Protein AF-A0ABD2P6A7-F1 (afdb_monomer)

Secondary structure (DSSP, 8-state):
-----B-TTT--B--TTS-EEE-TTT--EEEGGGGT--HHHHHHHHTT-S----HHHHHHHHHHS--------HHHHHHHHHHHHHHHHHHHHHHHHHHHHHHHHHHHHHHHHHHHHHHHHHHHHHHHHHHHHHHHHHHHHHHHHHHT--

InterPro domains:
  IPR001965 Zinc finger, PHD-type [SM00249] (6-58)
  IPR011011 Zinc finger, FYVE/PHD-type [SSF57903] (6-67)
  IPR013083 Zinc finger, RING/FYVE/PHD-type [G3DSA:3.30.40.10] (4-85)
  IPR019786 Zinc finger, PHD-type, conserved site [PS01359] (7-57)
  IPR019787 Zinc finger, PHD-finger [PF27108] (7-60)
  IPR019787 Zinc finger, PHD-finger [PS50016] (4-60)

Solvent-accessible surface area (backbone atoms only — not comparable to full-atom values): 8797 Å² total; per-residue (Å²): 133,85,76,72,56,38,20,70,78,82,63,45,77,60,58,96,84,56,63,62,46,62,20,78,78,81,67,42,32,31,44,45,81,76,65,75,62,55,71,71,60,51,53,37,42,74,72,62,59,68,87,50,59,46,72,69,55,48,54,54,45,62,74,73,45,83,72,70,69,74,75,78,44,72,65,58,52,49,54,50,48,55,54,48,51,52,52,50,52,57,48,49,56,51,49,55,49,51,55,49,51,54,53,50,52,53,50,53,53,49,54,50,52,51,53,51,51,54,50,51,51,52,50,51,53,52,51,53,52,53,52,51,52,52,53,50,51,52,53,53,55,60,60,54,59,69,74,72,75,120

Foldseek 3Di:
DDQQQAAPQPRDGDDPPFLWDAAPPPRGIHGCVRQVDDPVVSVCVVVVNDHDHGPVVVVVCVVVDPPVPVPCDPVNVVVVVVVVVVVVVVVVVVVVVVVVVVVVVVVVVVVVVVVVVVVVVVVVVVVVVVVVVVVVVVVVVVVVVVVPPD

Organism: NCBI:txid559131

pLDDT: mean 85.4, std 15.36, range [38.03, 98.19]

Nearest PDB structures (foldseek):
  5yc4-assembly1_A  TM=8.443E-01  e=1.382E-04  Arabidopsis thaliana
  6mlc-assembly1_B  TM=7.390E-01  e=3.036E-04  Homo sapiens
  5wle-assembly1_A  TM=8.057E-01  e=1.271E-03  Drosophila melanogaster
  4l7x-assembly1_A  TM=7.902E-01  e=2.421E-03  Homo sapiens
  8u2y-assembly1_B  TM=7.538E-01  e=1.013E-02  Homo sapiens

Sequence (150 aa):
MSISSLCGHCKEKLGKKDYKLQCDECELWFHKTCITIGDLQFENLKKGVGQWCCEVCSADASMISGKKSKKVTLEDKMRKLEVMETKYNQLLDKFDKVANENKVLKSELGDINEQVAALNNKFNNNTEEIMAEIKDKEHRARNIIIYNLN

Mean predicted aligned error: 16.55 Å

Radius of gyration: 42.01 Å; Cα contacts (8 Å, |Δi|>4): 71; chains: 1; bounding box: 82×41×114 Å

Structure (mmCIF, N/CA/C/O backbone):
data_AF-A0ABD2P6A7-F1
#
_entry.id   AF-A0ABD2P6A7-F1
#
loop_
_atom_site.group_PDB
_atom_site.id
_atom_site.type_symbol
_atom_site.label_atom_id
_atom_site.label_alt_id
_atom_site.label_comp_id
_atom_site.label_asym_id
_atom_site.label_entity_id
_atom_site.label_seq_id
_atom_site.pdbx_PDB_ins_code
_atom_site.Cartn_x
_atom_site.Cartn_y
_atom_site.Cartn_z
_atom_site.occupancy
_atom_site.B_iso_or_equiv
_atom_site.auth_seq_id
_atom_site.auth_comp_id
_atom_site.auth_asym_id
_atom_site.auth_atom_id
_atom_site.pdbx_PDB_model_num
ATOM 1 N N . MET A 1 1 ? 11.256 31.135 -48.937 1.00 38.03 1 MET A N 1
ATOM 2 C CA . MET A 1 1 ? 11.495 29.762 -48.447 1.00 38.03 1 MET A CA 1
ATOM 3 C C . MET A 1 1 ? 10.142 29.105 -48.252 1.00 38.03 1 MET A C 1
ATOM 5 O O . MET A 1 1 ? 9.347 29.602 -47.463 1.00 38.03 1 MET A O 1
ATOM 9 N N . SER A 1 2 ? 9.823 28.091 -49.053 1.00 46.09 2 SER A N 1
ATOM 10 C CA . SER A 1 2 ? 8.513 27.437 -49.028 1.00 46.09 2 SER A CA 1
ATOM 11 C C . SER A 1 2 ? 8.447 26.480 -47.841 1.00 46.09 2 SER A C 1
ATOM 13 O O . SER A 1 2 ? 9.019 25.398 -47.892 1.00 46.09 2 SER A O 1
ATOM 15 N N . ILE A 1 3 ? 7.770 26.890 -46.766 1.00 55.91 3 ILE A N 1
ATOM 16 C CA . ILE A 1 3 ? 7.423 26.005 -45.648 1.00 55.91 3 ILE A CA 1
ATOM 17 C C . ILE A 1 3 ? 6.608 24.853 -46.240 1.00 55.91 3 ILE A C 1
ATOM 19 O O . ILE A 1 3 ? 5.540 25.092 -46.809 1.00 55.91 3 ILE A O 1
ATOM 23 N N . SER A 1 4 ? 7.119 23.621 -46.158 1.00 62.12 4 SER A N 1
ATOM 24 C CA . SER A 1 4 ? 6.388 22.444 -46.632 1.00 62.12 4 SER A CA 1
ATOM 25 C C . SER A 1 4 ? 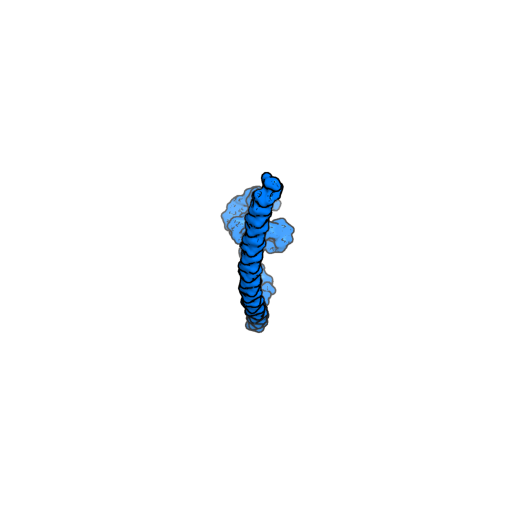5.048 22.379 -45.902 1.00 62.12 4 SER A C 1
ATOM 27 O O . SER A 1 4 ? 4.985 22.151 -44.696 1.00 62.12 4 SER A O 1
ATOM 29 N N . SER A 1 5 ? 3.963 22.627 -46.634 1.00 78.06 5 SER A N 1
ATOM 30 C CA . SER A 1 5 ? 2.598 22.577 -46.105 1.00 78.06 5 SER A CA 1
ATOM 31 C C . SER A 1 5 ? 2.067 21.148 -46.008 1.00 78.06 5 SER A C 1
ATOM 33 O O . SER A 1 5 ? 0.894 20.964 -45.701 1.00 78.06 5 SER A O 1
ATOM 35 N N . LEU A 1 6 ? 2.911 20.146 -46.271 1.00 88.25 6 LEU A N 1
ATOM 36 C CA . LEU A 1 6 ? 2.551 18.736 -46.301 1.00 88.25 6 LEU A CA 1
ATOM 37 C C . LEU A 1 6 ? 3.245 17.965 -45.181 1.00 88.25 6 LEU A C 1
ATOM 39 O O . LEU A 1 6 ? 4.406 18.221 -44.853 1.00 88.25 6 LEU A O 1
ATOM 43 N N . CYS A 1 7 ? 2.534 16.983 -44.639 1.00 91.38 7 CYS A N 1
ATOM 44 C CA . CYS A 1 7 ? 3.056 16.056 -43.655 1.00 91.38 7 CYS A CA 1
ATOM 45 C C . CYS A 1 7 ? 4.143 15.161 -44.267 1.00 91.38 7 CYS A C 1
ATOM 47 O O . CYS A 1 7 ? 3.946 14.554 -45.318 1.00 91.38 7 CYS A O 1
ATOM 49 N N . GLY A 1 8 ? 5.276 15.009 -43.579 1.00 86.94 8 GLY A N 1
ATOM 50 C CA . GLY A 1 8 ? 6.378 14.157 -44.023 1.00 86.94 8 GLY A CA 1
ATOM 51 C C . GLY A 1 8 ? 6.024 12.667 -44.145 1.00 86.94 8 GLY A C 1
ATOM 52 O O . GLY A 1 8 ? 6.636 11.991 -44.973 1.00 86.94 8 GLY A O 1
ATOM 53 N N . HIS A 1 9 ? 5.018 12.184 -43.401 1.00 88.62 9 HIS A N 1
ATOM 54 C CA . HIS A 1 9 ? 4.571 10.784 -43.378 1.00 88.62 9 HIS A CA 1
ATOM 55 C C . HIS A 1 9 ? 3.406 10.519 -44.346 1.00 88.62 9 HIS A C 1
ATOM 57 O O . HIS A 1 9 ? 3.592 9.825 -45.339 1.00 88.62 9 HIS A O 1
ATOM 63 N N . CYS A 1 10 ? 2.226 11.114 -4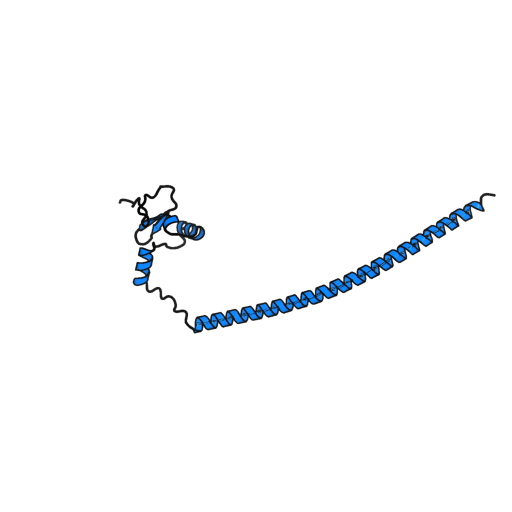4.118 1.00 90.69 10 CYS A N 1
ATOM 64 C CA . CYS A 1 10 ? 1.040 10.851 -44.948 1.00 90.69 10 CYS A CA 1
ATOM 65 C C . CYS A 1 10 ? 0.948 11.709 -46.221 1.00 90.69 10 CYS A C 1
ATOM 67 O O . CYS A 1 10 ? 0.057 11.493 -47.034 1.00 90.69 10 CYS A O 1
ATOM 69 N N . LYS A 1 11 ? 1.841 12.695 -46.402 1.00 89.69 11 LYS A N 1
ATOM 70 C CA . LYS A 1 11 ? 1.849 13.649 -47.532 1.00 89.69 11 LYS A CA 1
ATOM 71 C C . LYS A 1 11 ? 0.591 14.521 -47.667 1.00 89.69 11 LYS A C 1
ATOM 73 O O . LYS A 1 11 ? 0.471 15.262 -48.638 1.00 89.69 11 LYS A O 1
ATOM 78 N N . GLU A 1 12 ? -0.305 14.503 -46.684 1.00 89.31 12 GLU A N 1
ATOM 79 C CA . GLU A 1 12 ? -1.490 15.366 -46.637 1.00 89.31 12 GLU A CA 1
ATOM 80 C C . GLU A 1 12 ? -1.164 16.773 -46.118 1.00 89.31 12 GLU A C 1
ATOM 82 O O . GLU A 1 12 ? -0.121 16.999 -45.502 1.00 89.31 12 GLU A O 1
ATOM 87 N N . LYS A 1 13 ? -2.063 17.734 -46.360 1.00 89.38 13 LYS A N 1
ATOM 88 C CA . LYS A 1 13 ? -1.879 19.133 -45.949 1.00 89.38 13 LYS A CA 1
ATOM 89 C C . LYS A 1 13 ? -1.964 19.297 -44.433 1.00 89.38 13 LYS A C 1
ATOM 91 O O . LYS A 1 13 ? -2.934 18.878 -43.821 1.00 89.38 13 LYS A O 1
ATOM 96 N N . LEU A 1 14 ? -0.999 20.020 -43.876 1.00 87.81 14 LEU A N 1
ATOM 97 C CA . LEU A 1 14 ? -0.966 20.439 -42.481 1.00 87.81 14 LEU A CA 1
ATOM 98 C C . LEU A 1 14 ? -1.822 21.694 -42.296 1.00 87.81 14 LEU A C 1
ATOM 100 O O . LEU A 1 14 ? -1.461 22.793 -42.734 1.00 87.81 14 LEU A O 1
ATOM 104 N N . GLY A 1 15 ? -2.942 21.550 -41.603 1.00 82.69 15 GLY A N 1
ATOM 105 C CA . GLY A 1 15 ? -3.776 22.651 -41.156 1.00 82.69 15 GLY A CA 1
ATOM 106 C C . GLY A 1 15 ? -3.064 23.561 -40.149 1.00 82.69 15 GLY A C 1
ATOM 107 O O . GLY A 1 15 ? -2.083 23.207 -39.488 1.00 82.69 15 GLY A O 1
ATOM 108 N N . LYS A 1 16 ? -3.576 24.790 -39.998 1.00 75.00 16 LYS A N 1
ATOM 109 C CA . LYS A 1 16 ? -3.070 25.753 -38.997 1.00 75.00 16 LYS A CA 1
ATOM 110 C C . LYS A 1 16 ? -3.370 25.332 -37.553 1.00 75.00 16 LYS A C 1
ATOM 112 O O . LYS A 1 16 ? -2.692 25.802 -36.648 1.00 75.00 16 LYS A O 1
ATOM 117 N N . LYS A 1 17 ? -4.385 24.487 -37.349 1.00 77.50 17 LYS A N 1
ATOM 118 C CA . LYS A 1 17 ? -4.838 24.009 -36.032 1.00 77.50 17 LYS A CA 1
ATOM 119 C C . LYS A 1 17 ? -4.390 22.582 -35.716 1.00 77.50 17 LYS A C 1
ATOM 121 O O . LYS A 1 17 ? -4.692 22.093 -34.632 1.00 77.50 17 LYS A O 1
ATOM 126 N N . ASP A 1 18 ? -3.686 21.929 -36.633 1.00 80.12 18 ASP A N 1
ATOM 127 C CA . ASP A 1 18 ? -3.292 20.543 -36.432 1.00 80.12 18 ASP A CA 1
ATOM 128 C C . ASP A 1 18 ? -2.139 20.460 -35.441 1.00 80.12 18 ASP A C 1
ATOM 130 O O . ASP A 1 18 ? -1.195 21.257 -35.474 1.00 80.12 18 ASP A O 1
ATOM 134 N N . TYR A 1 19 ? -2.209 19.465 -34.560 1.00 86.12 19 TYR A N 1
ATOM 135 C CA . TYR A 1 19 ? -1.095 19.106 -33.699 1.00 86.12 19 TYR A CA 1
ATOM 136 C C . TYR A 1 19 ? 0.012 18.540 -34.575 1.00 86.12 19 TYR A C 1
ATOM 138 O O . TYR A 1 19 ? -0.082 17.415 -35.071 1.00 86.12 19 TYR A O 1
ATOM 146 N N . LYS A 1 20 ? 1.047 19.349 -34.782 1.00 89.50 20 LYS A N 1
ATOM 147 C CA . LYS A 1 20 ? 2.175 19.016 -35.639 1.00 89.50 20 LYS A CA 1
ATOM 148 C C . LYS A 1 20 ? 3.495 19.226 -34.926 1.00 89.50 20 LYS A C 1
ATOM 150 O O . LYS A 1 20 ? 3.617 20.113 -34.084 1.00 89.50 20 LYS A O 1
ATOM 155 N N . LEU A 1 21 ? 4.462 18.404 -35.297 1.00 90.88 21 LEU A N 1
ATOM 156 C CA . LEU A 1 21 ? 5.818 18.438 -34.778 1.00 90.88 21 LEU A CA 1
ATOM 157 C C . LEU A 1 21 ? 6.791 18.539 -35.949 1.00 90.88 21 LEU A C 1
ATOM 159 O O . LEU A 1 21 ? 6.569 17.912 -36.987 1.00 90.88 21 LEU A O 1
ATOM 163 N N . GLN A 1 22 ? 7.826 19.356 -35.799 1.00 91.00 22 GLN A N 1
ATOM 164 C CA . GLN A 1 22 ? 8.880 19.492 -36.795 1.00 91.00 22 GLN A CA 1
ATOM 165 C C . GLN A 1 22 ? 10.032 18.567 -36.423 1.00 91.00 22 GLN A C 1
ATOM 167 O O . GLN A 1 22 ? 10.407 18.500 -35.258 1.00 91.00 22 GLN A O 1
ATOM 172 N N . CYS A 1 23 ? 10.564 17.841 -37.401 1.00 90.44 23 CYS A N 1
ATOM 173 C CA . CYS A 1 23 ? 11.775 17.056 -37.214 1.00 90.44 23 CYS A CA 1
ATOM 174 C C . CYS A 1 23 ? 12.985 17.987 -37.148 1.00 90.44 23 CYS A C 1
ATOM 176 O O . CYS A 1 23 ? 13.159 18.807 -38.046 1.00 90.44 23 CYS A O 1
ATOM 178 N N . ASP A 1 24 ? 13.842 17.797 -36.148 1.00 88.44 24 ASP A N 1
ATOM 179 C CA . ASP A 1 24 ? 15.033 18.633 -35.948 1.00 88.44 24 ASP A CA 1
ATOM 180 C C . ASP A 1 24 ? 16.130 18.417 -37.010 1.00 88.44 24 ASP A C 1
ATOM 182 O O . ASP A 1 24 ? 17.012 19.254 -37.160 1.00 88.44 24 ASP A O 1
ATOM 186 N N . GLU A 1 25 ? 16.084 17.309 -37.759 1.00 86.62 25 GLU A N 1
ATOM 187 C CA . GLU A 1 25 ? 17.088 16.973 -38.780 1.00 86.62 25 GLU A CA 1
ATOM 188 C C . GLU A 1 25 ? 16.653 17.335 -40.205 1.00 86.62 25 GLU A C 1
ATOM 190 O O . GLU A 1 25 ? 17.372 18.034 -40.912 1.00 86.62 25 GLU A O 1
ATOM 195 N N . CYS A 1 26 ? 15.484 16.865 -40.658 1.00 88.19 26 CYS A N 1
ATOM 196 C CA . CYS A 1 26 ? 15.007 17.132 -42.025 1.00 88.19 26 CYS A CA 1
ATOM 197 C C . CYS A 1 26 ? 14.087 18.354 -42.134 1.00 88.19 26 CYS A C 1
ATOM 199 O O . CYS A 1 26 ? 13.587 18.640 -43.221 1.00 88.19 26 CYS A O 1
ATOM 201 N N . GLU A 1 27 ? 13.799 19.022 -41.012 1.00 89.00 27 GLU A N 1
ATOM 202 C CA . GLU A 1 27 ? 12.916 20.193 -40.908 1.00 89.00 27 GLU A CA 1
ATOM 203 C C . GLU A 1 27 ? 11.483 19.977 -41.438 1.00 89.00 27 GLU A C 1
ATOM 205 O O . GLU A 1 27 ? 10.695 20.923 -41.539 1.00 89.00 27 GLU A O 1
ATOM 210 N N . LEU A 1 28 ? 11.103 18.731 -41.743 1.00 90.12 28 LEU A N 1
ATOM 211 C CA . LEU A 1 28 ? 9.759 18.372 -42.183 1.00 90.12 28 LEU A CA 1
ATOM 212 C C . LEU A 1 28 ? 8.787 18.346 -41.004 1.00 90.12 28 LEU A C 1
ATOM 214 O O . LEU A 1 28 ? 9.130 17.960 -39.887 1.00 90.12 28 LEU A O 1
ATOM 218 N N . TRP A 1 29 ? 7.541 18.714 -41.283 1.00 91.50 29 TRP A N 1
ATOM 219 C CA . TRP A 1 29 ? 6.457 18.712 -40.308 1.00 91.50 29 TRP A CA 1
ATOM 220 C C . TRP A 1 29 ? 5.634 17.428 -40.391 1.00 91.50 29 TRP A C 1
ATOM 222 O O . TRP A 1 29 ? 5.372 16.906 -41.474 1.00 91.50 29 TRP A O 1
ATOM 232 N N . PHE A 1 30 ? 5.179 16.935 -39.245 1.00 92.31 30 PHE A N 1
ATOM 233 C CA . PHE A 1 30 ? 4.436 15.685 -39.128 1.00 92.31 30 PHE A CA 1
ATOM 234 C C . PHE A 1 30 ? 3.196 15.870 -38.260 1.00 92.31 30 PHE A C 1
ATOM 236 O O . PHE A 1 30 ? 3.270 16.546 -37.236 1.00 92.31 30 PHE A O 1
ATOM 243 N N . HIS A 1 31 ? 2.065 15.264 -38.639 1.00 92.25 31 HIS A N 1
ATOM 244 C CA . HIS A 1 31 ? 0.909 15.187 -37.745 1.00 92.25 31 HIS A CA 1
ATOM 245 C C . HIS A 1 31 ? 1.257 14.325 -36.535 1.00 92.25 31 HIS A C 1
ATOM 247 O O . HIS A 1 31 ? 1.861 13.265 -36.687 1.00 92.25 31 HIS A O 1
ATOM 253 N N . LYS A 1 32 ? 0.792 14.727 -35.353 1.00 91.06 32 LYS A N 1
ATOM 254 C CA . LYS A 1 32 ? 0.908 13.935 -34.123 1.00 91.06 32 LYS A CA 1
ATOM 255 C C . LYS A 1 32 ? 0.351 12.516 -34.295 1.00 91.06 32 LYS A C 1
ATOM 257 O O . LYS A 1 32 ? 0.957 11.559 -33.826 1.00 91.06 32 LYS A O 1
ATOM 262 N N . THR A 1 33 ? -0.771 12.384 -35.005 1.00 89.56 33 THR A N 1
ATOM 263 C CA . THR A 1 33 ? -1.415 11.096 -35.310 1.00 89.56 33 THR A CA 1
ATOM 264 C C . THR A 1 33 ? -0.573 10.215 -36.228 1.00 89.56 33 THR A C 1
ATOM 266 O O . THR A 1 33 ? -0.601 9.001 -36.082 1.00 89.56 33 THR A O 1
ATOM 269 N N . CYS A 1 34 ? 0.213 10.803 -37.135 1.00 89.88 34 CYS A N 1
ATOM 270 C CA . CYS A 1 34 ? 1.072 10.059 -38.056 1.00 89.88 34 CYS A CA 1
ATOM 271 C C . CYS A 1 34 ? 2.352 9.514 -37.408 1.00 89.88 34 CYS A C 1
ATOM 273 O O . CYS A 1 34 ? 3.013 8.682 -38.015 1.00 89.88 34 CYS A O 1
ATOM 275 N N . ILE A 1 35 ? 2.732 9.998 -36.222 1.00 88.69 35 ILE A N 1
ATOM 276 C CA . ILE A 1 35 ? 3.982 9.615 -35.537 1.00 88.69 35 ILE A CA 1
ATOM 277 C C . ILE A 1 35 ? 3.736 8.882 -34.212 1.00 88.69 35 ILE A C 1
ATOM 279 O O . ILE A 1 35 ? 4.676 8.655 -33.459 1.00 88.69 35 ILE A O 1
ATOM 283 N N . THR A 1 36 ? 2.476 8.544 -33.913 1.00 85.50 36 THR A N 1
ATOM 284 C CA . THR A 1 36 ? 2.038 7.723 -32.765 1.00 85.50 36 THR A CA 1
ATOM 285 C C . THR A 1 36 ? 2.701 8.094 -31.427 1.00 85.50 36 THR A C 1
ATOM 287 O O . THR A 1 36 ? 3.065 7.235 -30.626 1.00 85.50 36 THR A O 1
ATOM 290 N N . ILE A 1 37 ? 2.883 9.390 -31.171 1.00 86.56 37 ILE A N 1
ATOM 291 C CA . ILE A 1 37 ? 3.542 9.887 -29.959 1.00 86.56 37 ILE A CA 1
ATOM 292 C C . ILE A 1 37 ? 2.521 10.148 -28.843 1.00 86.56 37 ILE A C 1
ATOM 294 O O . ILE A 1 37 ? 1.453 10.715 -29.083 1.00 86.56 37 ILE A O 1
ATOM 298 N N . GLY A 1 38 ? 2.853 9.754 -27.609 1.00 87.88 38 GLY A N 1
ATOM 299 C CA . GLY A 1 38 ? 1.987 9.969 -26.446 1.00 87.88 38 GLY A CA 1
ATOM 300 C C . GLY A 1 38 ? 1.815 11.451 -26.092 1.00 87.88 38 GLY A C 1
ATOM 301 O O . GLY A 1 38 ? 2.726 12.259 -26.287 1.00 87.88 38 GLY A O 1
ATOM 302 N N . ASP A 1 39 ? 0.663 11.810 -25.519 1.00 88.44 39 ASP A N 1
ATOM 303 C CA . ASP A 1 39 ? 0.294 13.202 -25.208 1.00 88.44 39 ASP A CA 1
ATOM 304 C C . ASP A 1 39 ? 1.324 13.919 -24.330 1.00 88.44 39 ASP A C 1
ATOM 306 O O . ASP A 1 39 ? 1.735 15.038 -24.634 1.00 88.44 39 ASP A O 1
ATOM 310 N N . LEU A 1 40 ? 1.796 13.248 -23.276 1.00 87.12 40 LEU A N 1
ATOM 311 C CA . LEU A 1 40 ? 2.787 13.799 -22.352 1.00 87.12 40 LEU A CA 1
ATOM 312 C C . LEU A 1 40 ? 4.123 14.093 -23.050 1.00 87.12 40 LEU A C 1
ATOM 314 O O . LEU A 1 40 ? 4.752 15.120 -22.804 1.00 87.12 40 LEU A O 1
ATOM 318 N N . GLN A 1 41 ? 4.552 13.195 -23.936 1.00 85.38 41 GLN A N 1
ATOM 319 C CA . GLN A 1 41 ? 5.806 13.339 -24.669 1.00 85.38 41 GLN A CA 1
ATOM 320 C C . GLN A 1 41 ? 5.710 14.466 -25.703 1.00 85.38 41 GLN A C 1
ATOM 322 O O . GLN A 1 41 ? 6.634 15.267 -25.820 1.00 85.38 41 GLN A O 1
ATOM 327 N N . PHE A 1 42 ? 4.576 14.575 -26.397 1.00 89.75 42 PHE A N 1
ATOM 328 C CA . PHE A 1 42 ? 4.310 15.665 -27.333 1.00 89.75 42 PHE A CA 1
ATOM 329 C C . PHE A 1 42 ? 4.341 17.040 -26.647 1.00 89.75 42 PHE A C 1
ATOM 331 O O . PHE A 1 42 ? 4.976 17.965 -27.150 1.00 89.75 42 PHE A O 1
ATOM 338 N N . GLU A 1 43 ? 3.706 17.178 -25.479 1.00 89.88 43 GLU A N 1
ATOM 339 C CA . GLU A 1 43 ? 3.711 18.436 -24.720 1.00 89.88 43 GLU A CA 1
ATOM 340 C C . GLU A 1 43 ? 5.109 18.816 -24.217 1.00 89.88 43 GLU A C 1
ATOM 342 O O . GLU A 1 43 ? 5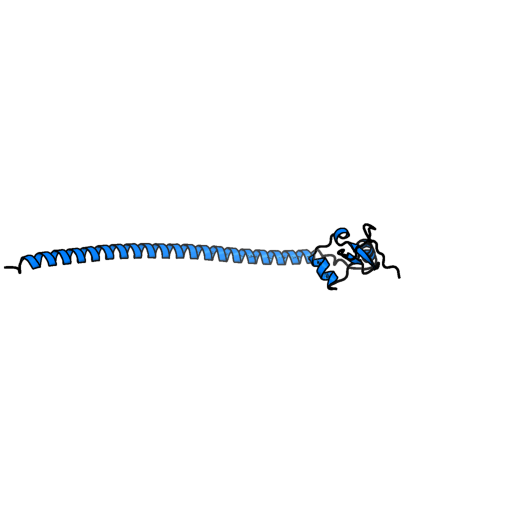.484 19.988 -24.261 1.00 89.88 43 GLU A O 1
ATOM 347 N N . ASN A 1 44 ? 5.910 17.840 -23.785 1.00 88.06 44 ASN A N 1
ATOM 348 C CA . ASN A 1 44 ? 7.296 18.087 -23.384 1.00 88.06 44 ASN A CA 1
ATOM 349 C C . ASN A 1 44 ? 8.141 18.601 -24.558 1.00 88.06 44 ASN A C 1
ATOM 351 O O . ASN A 1 44 ? 8.846 19.599 -24.412 1.00 88.06 44 ASN A O 1
ATOM 355 N N . LEU A 1 45 ? 8.006 17.989 -25.736 1.00 89.38 45 LEU A N 1
ATOM 356 C CA . LEU A 1 45 ? 8.717 18.415 -26.945 1.00 89.38 45 LEU A CA 1
ATOM 357 C C . LEU A 1 45 ? 8.275 19.807 -27.407 1.00 89.38 45 LEU A C 1
ATOM 359 O O . LEU A 1 45 ? 9.107 20.641 -27.751 1.00 89.38 45 LEU A O 1
ATOM 363 N N . LYS A 1 46 ? 6.978 20.117 -27.322 1.00 85.94 46 LYS A N 1
ATOM 364 C CA . LYS A 1 46 ? 6.452 21.455 -27.628 1.00 85.94 46 LYS A CA 1
ATOM 365 C C . LYS A 1 46 ? 6.989 22.536 -26.682 1.00 85.94 46 LYS A C 1
ATOM 367 O O . LYS A 1 46 ? 7.151 23.682 -27.093 1.00 85.94 46 LYS A O 1
ATOM 372 N N . LYS A 1 47 ? 7.278 22.180 -25.427 1.00 88.69 47 LYS A N 1
ATOM 373 C CA . LYS A 1 47 ? 7.937 23.053 -24.438 1.00 88.69 47 LYS A CA 1
ATOM 374 C C . LYS A 1 47 ? 9.456 23.161 -24.641 1.00 88.69 47 LYS A C 1
ATOM 376 O O . LYS A 1 47 ? 10.117 23.807 -23.834 1.00 88.69 47 LYS A O 1
ATOM 381 N N . GLY A 1 48 ? 10.011 22.536 -25.682 1.00 82.81 48 GLY A N 1
ATOM 382 C CA . GLY A 1 48 ? 11.450 22.515 -25.957 1.00 82.81 48 GLY A CA 1
ATOM 383 C C . GLY A 1 48 ? 12.235 21.555 -25.061 1.00 82.81 48 GLY A C 1
ATOM 384 O O . GLY A 1 48 ? 13.456 21.658 -24.965 1.00 82.81 48 GLY A O 1
ATOM 385 N N . VAL A 1 49 ? 11.560 20.629 -24.373 1.00 79.00 49 VAL A N 1
ATOM 386 C CA . VAL A 1 49 ? 12.217 19.628 -23.528 1.00 79.00 49 VAL A CA 1
ATOM 387 C C . VAL A 1 49 ? 12.571 18.417 -24.390 1.00 79.00 49 VAL A C 1
ATOM 389 O O . VAL A 1 49 ? 11.809 17.454 -24.485 1.00 79.00 49 VAL A O 1
ATOM 392 N N . GLY A 1 50 ? 13.750 18.482 -25.010 1.00 81.31 50 GLY A N 1
ATOM 393 C CA . GLY A 1 50 ? 14.319 17.416 -25.837 1.00 81.31 50 GLY A CA 1
ATOM 394 C C . GLY A 1 50 ? 14.244 17.693 -27.338 1.00 81.31 50 GLY A C 1
ATOM 395 O O . GLY A 1 50 ? 13.650 18.672 -27.774 1.00 81.31 50 GLY A O 1
ATOM 396 N N . GLN A 1 51 ? 14.880 16.811 -28.107 1.00 86.94 51 GLN A N 1
ATOM 397 C CA . GLN A 1 51 ? 14.883 16.828 -29.569 1.00 86.94 51 GLN A CA 1
ATOM 398 C C . GLN A 1 51 ? 14.019 15.691 -30.105 1.00 86.94 51 GLN A C 1
ATOM 400 O O . GLN A 1 51 ? 13.952 14.612 -29.501 1.00 86.94 51 GLN A O 1
ATOM 405 N N . TRP A 1 52 ? 13.375 15.924 -31.242 1.00 89.38 52 TRP A N 1
ATOM 406 C CA . TRP A 1 52 ? 12.597 14.921 -31.946 1.00 89.38 52 TRP A CA 1
ATOM 407 C C . TRP A 1 52 ? 13.023 14.815 -33.408 1.00 89.38 52 TRP A C 1
ATOM 409 O O . TRP A 1 52 ? 12.994 15.776 -34.177 1.00 89.38 52 TRP A O 1
ATOM 419 N N . CYS A 1 53 ? 13.345 13.588 -33.805 1.00 89.81 53 CYS A N 1
ATOM 420 C CA . CYS A 1 53 ? 13.635 13.231 -35.184 1.00 89.81 53 CYS A CA 1
ATOM 421 C C . 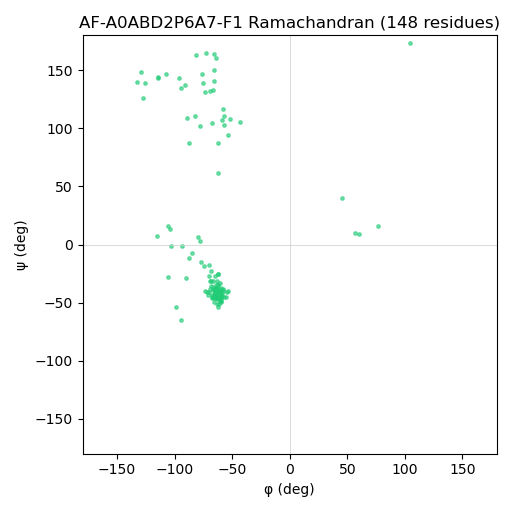CYS A 1 53 ? 12.554 12.275 -35.696 1.00 89.81 53 CYS A C 1
ATOM 423 O O . CYS A 1 53 ? 12.070 11.421 -34.950 1.00 89.81 53 CYS A O 1
ATOM 425 N N . CYS A 1 54 ? 12.178 12.405 -36.970 1.00 88.31 54 CYS A N 1
ATOM 426 C CA . CYS A 1 54 ? 11.276 11.454 -37.613 1.00 88.31 54 CYS A CA 1
ATOM 427 C C . CYS A 1 54 ? 11.945 10.077 -37.734 1.00 88.31 54 CYS A C 1
ATOM 429 O O . CYS A 1 54 ? 13.164 9.972 -37.632 1.00 88.31 54 CYS A O 1
ATOM 431 N N . GLU A 1 55 ? 11.170 9.023 -37.987 1.00 85.25 55 GLU A N 1
ATOM 432 C CA . GLU A 1 55 ? 11.697 7.651 -38.045 1.00 85.25 55 GLU A CA 1
ATOM 433 C C . GLU A 1 55 ? 12.859 7.498 -39.034 1.00 85.25 55 GLU A C 1
ATOM 435 O O . GLU A 1 55 ? 13.863 6.876 -38.698 1.00 85.25 55 GLU A O 1
ATOM 440 N N . VAL A 1 56 ? 12.765 8.141 -40.201 1.00 84.81 56 VAL A N 1
ATOM 441 C CA . VAL A 1 56 ? 13.805 8.120 -41.242 1.00 84.81 56 VAL A CA 1
ATOM 442 C C . VAL A 1 56 ? 15.105 8.744 -40.726 1.00 84.81 56 VAL A C 1
ATOM 444 O O . VAL A 1 56 ? 16.138 8.087 -40.697 1.00 84.81 56 VAL A O 1
ATOM 447 N N . CYS A 1 57 ? 15.028 9.973 -40.212 1.00 83.75 57 CYS A N 1
ATOM 448 C CA . CYS A 1 57 ? 16.163 10.673 -39.611 1.00 83.75 57 CYS A CA 1
ATOM 449 C C . CYS A 1 57 ? 16.729 9.924 -38.394 1.00 83.75 57 CYS A C 1
ATOM 451 O O . CYS A 1 57 ? 17.935 9.792 -38.229 1.00 83.75 57 CYS A O 1
ATOM 453 N N . SER A 1 58 ? 15.864 9.342 -37.563 1.00 80.12 58 SER A N 1
ATOM 454 C CA . SER A 1 58 ? 16.284 8.567 -36.395 1.00 80.12 58 SER A CA 1
ATOM 455 C C . SER A 1 58 ? 16.988 7.257 -36.769 1.00 80.12 58 SER A C 1
ATOM 457 O O . SER A 1 58 ? 17.891 6.820 -36.051 1.00 80.12 58 SER A O 1
ATOM 459 N N . ALA A 1 59 ? 16.609 6.648 -37.898 1.00 69.75 59 ALA A N 1
ATOM 460 C CA . ALA A 1 59 ? 17.256 5.463 -38.442 1.00 69.75 59 ALA A CA 1
ATOM 461 C C . ALA A 1 59 ? 18.635 5.812 -39.023 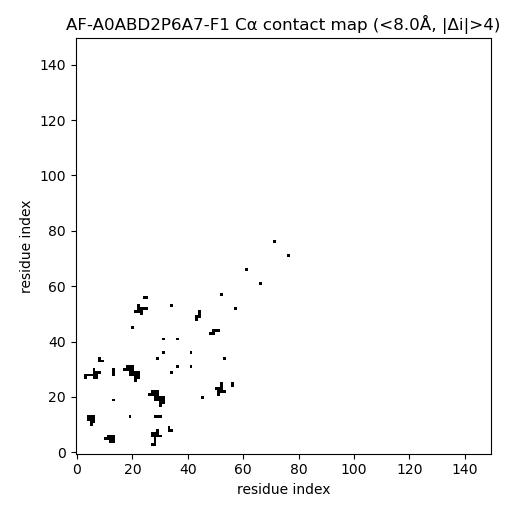1.00 69.75 59 ALA A C 1
ATOM 463 O O . ALA A 1 59 ? 19.603 5.104 -38.742 1.00 69.75 59 ALA A O 1
ATOM 464 N N . ASP A 1 60 ? 18.766 6.943 -39.715 1.00 57.34 60 ASP A N 1
ATOM 465 C CA . ASP A 1 60 ? 20.051 7.423 -40.243 1.00 57.34 60 ASP A CA 1
ATOM 466 C C . ASP A 1 60 ? 21.004 7.882 -39.122 1.00 57.34 60 ASP A C 1
ATOM 468 O O . ASP A 1 60 ? 22.195 7.547 -39.116 1.00 57.34 60 ASP A O 1
ATOM 472 N N . ALA A 1 61 ? 20.478 8.531 -38.079 1.00 53.41 61 ALA A N 1
ATOM 473 C CA . ALA A 1 61 ? 21.230 8.869 -36.874 1.00 53.41 61 ALA A CA 1
ATOM 474 C C . ALA A 1 61 ? 21.735 7.622 -36.126 1.00 53.41 61 ALA A C 1
ATOM 476 O O . ALA A 1 61 ? 22.751 7.696 -35.432 1.00 53.41 61 ALA A O 1
ATOM 477 N N . SER A 1 62 ? 21.083 6.462 -36.273 1.00 47.59 62 SER A N 1
ATOM 478 C CA . SER A 1 62 ? 21.553 5.198 -35.687 1.00 47.59 62 SER A CA 1
ATOM 479 C C . SER A 1 62 ? 22.764 4.594 -36.412 1.00 47.59 62 SER A C 1
ATOM 481 O O . SER A 1 62 ? 23.485 3.792 -35.818 1.00 47.59 62 SER A O 1
ATOM 483 N N . MET A 1 63 ? 23.031 5.011 -37.657 1.00 47.75 63 MET A N 1
ATOM 484 C CA . MET A 1 63 ? 24.203 4.573 -38.422 1.00 47.75 63 MET A CA 1
ATOM 485 C C . MET A 1 63 ? 25.426 5.479 -38.226 1.00 47.75 63 MET A C 1
ATOM 487 O O . MET A 1 63 ? 26.552 4.991 -38.292 1.00 47.75 63 MET A O 1
ATOM 491 N N . ILE A 1 64 ? 25.229 6.774 -37.946 1.00 51.69 64 ILE A N 1
ATOM 492 C CA . ILE A 1 64 ? 26.332 7.751 -37.826 1.00 51.69 64 ILE A CA 1
ATOM 493 C C . ILE A 1 64 ? 26.614 8.141 -36.368 1.00 51.69 64 ILE A C 1
ATOM 495 O O . ILE A 1 64 ? 27.761 8.417 -36.009 1.00 51.69 64 ILE A O 1
ATOM 499 N N . SER A 1 65 ? 25.619 8.093 -35.476 1.00 42.66 65 SER A N 1
ATOM 500 C CA . SER A 1 65 ? 25.871 8.244 -34.045 1.00 42.66 65 SER A CA 1
ATOM 501 C C . SER A 1 65 ? 26.144 6.875 -33.434 1.00 42.66 65 SER A C 1
ATOM 503 O O . SER A 1 65 ? 25.255 6.050 -33.234 1.00 42.66 65 SER A O 1
ATOM 505 N N . GLY A 1 66 ? 27.403 6.645 -33.068 1.00 43.88 66 GLY A N 1
ATOM 506 C CA . GLY A 1 66 ? 27.780 5.640 -32.086 1.00 43.88 66 GLY A CA 1
ATOM 507 C C . GLY A 1 66 ? 27.171 5.952 -30.715 1.00 43.88 66 GLY A C 1
ATOM 508 O O . GLY A 1 66 ? 27.901 6.115 -29.737 1.00 43.88 66 GLY A O 1
ATOM 509 N N . LYS A 1 67 ? 25.835 5.986 -30.598 1.00 43.50 67 LYS A N 1
ATOM 510 C CA . LYS A 1 67 ? 25.159 5.623 -29.359 1.00 43.50 67 LYS A CA 1
ATOM 511 C C . LYS A 1 67 ? 25.521 4.164 -29.150 1.00 43.50 67 LYS A C 1
ATOM 513 O O . LYS A 1 67 ? 24.824 3.260 -29.593 1.00 43.50 67 LYS A O 1
ATOM 518 N N . LYS A 1 68 ? 26.659 3.937 -28.489 1.00 47.00 68 LYS A N 1
ATOM 519 C CA . LYS A 1 68 ? 26.926 2.685 -27.798 1.00 47.00 68 LYS A CA 1
ATOM 520 C C . LYS A 1 68 ? 25.723 2.498 -26.886 1.00 47.00 68 LYS A C 1
ATOM 522 O O . LYS A 1 68 ? 25.698 3.043 -25.784 1.00 47.00 68 LYS A O 1
ATOM 527 N N . SER A 1 69 ? 24.714 1.762 -27.347 1.00 51.22 69 SER A N 1
ATOM 528 C CA . SER A 1 69 ? 23.842 0.990 -26.482 1.00 51.22 69 SER A CA 1
ATOM 529 C C . SER A 1 69 ? 24.822 0.355 -25.517 1.00 51.22 69 SER A C 1
ATOM 531 O O . SER A 1 69 ? 25.643 -0.453 -25.959 1.00 51.22 69 SER A O 1
ATOM 533 N N . LYS A 1 70 ? 24.899 0.841 -24.267 1.00 57.59 70 LYS A N 1
ATOM 534 C CA . LYS A 1 70 ? 25.774 0.228 -23.267 1.00 57.59 70 LYS A CA 1
ATOM 535 C C . LYS A 1 70 ? 25.385 -1.237 -23.327 1.00 57.59 70 LYS A C 1
ATOM 537 O O . LYS A 1 70 ? 24.239 -1.550 -23.007 1.00 57.59 70 LYS A O 1
ATOM 542 N N . LYS A 1 71 ? 26.261 -2.087 -23.880 1.00 62.16 71 LYS A N 1
ATOM 543 C CA . LYS A 1 71 ? 26.039 -3.528 -23.915 1.00 62.16 71 LYS A CA 1
ATOM 544 C C . LYS A 1 71 ? 25.866 -3.869 -22.451 1.00 62.16 71 LYS A C 1
ATOM 546 O O . LYS A 1 71 ? 26.841 -3.802 -21.714 1.00 62.16 71 LYS A O 1
ATOM 551 N N . VAL A 1 72 ? 24.619 -4.071 -22.031 1.00 71.00 72 VAL A N 1
ATOM 552 C CA . VAL A 1 72 ? 24.297 -4.453 -20.663 1.00 71.00 72 VAL A CA 1
ATOM 553 C C . VAL A 1 72 ? 25.039 -5.755 -20.478 1.00 71.00 72 VAL A C 1
ATOM 555 O O . VAL A 1 72 ? 24.708 -6.749 -21.132 1.00 71.00 72 VAL A O 1
ATOM 558 N N . THR A 1 73 ? 26.112 -5.700 -19.701 1.00 86.38 73 THR A N 1
ATOM 559 C CA . THR A 1 73 ? 26.964 -6.861 -19.534 1.00 86.38 73 THR A CA 1
ATOM 560 C C . THR A 1 73 ? 26.228 -7.875 -18.667 1.00 86.38 73 THR A C 1
ATOM 562 O O . THR A 1 73 ? 25.196 -7.575 -18.050 1.00 86.38 73 THR A O 1
ATOM 565 N N . LEU A 1 74 ? 26.712 -9.112 -18.656 1.00 86.38 74 LEU A N 1
ATOM 566 C CA . LEU A 1 74 ? 26.141 -10.130 -17.785 1.00 86.38 74 LEU A CA 1
ATOM 567 C C . LEU A 1 74 ? 26.252 -9.691 -16.315 1.00 86.38 74 LEU A C 1
ATOM 569 O O . LEU A 1 74 ? 25.294 -9.840 -15.562 1.00 86.38 74 LEU A O 1
ATOM 573 N N . GLU A 1 75 ? 27.353 -9.031 -15.958 1.00 87.06 75 GLU A N 1
ATOM 574 C CA . GLU A 1 75 ? 27.610 -8.471 -14.630 1.00 87.06 75 GLU A CA 1
ATOM 575 C C . GLU A 1 75 ? 26.577 -7.400 -14.248 1.00 87.06 75 GLU A C 1
ATOM 577 O O . GLU A 1 75 ? 26.084 -7.384 -13.122 1.00 87.06 75 GLU A O 1
ATOM 582 N N . ASP A 1 76 ? 26.166 -6.538 -15.186 1.00 84.81 76 ASP A N 1
ATOM 583 C CA . ASP A 1 76 ? 25.105 -5.558 -14.932 1.00 84.81 76 ASP A CA 1
ATOM 584 C C . ASP A 1 76 ? 23.752 -6.220 -14.642 1.00 84.81 76 ASP A C 1
ATOM 586 O O . ASP A 1 76 ? 22.968 -5.704 -13.837 1.00 84.81 76 ASP A O 1
ATOM 590 N N . LYS A 1 77 ? 23.456 -7.353 -15.292 1.00 90.75 77 LYS A N 1
ATOM 591 C CA . LYS A 1 77 ? 22.244 -8.133 -15.007 1.00 90.75 77 LYS A CA 1
ATOM 592 C C . LYS A 1 77 ? 22.346 -8.833 -13.655 1.00 90.75 77 LYS A C 1
ATOM 594 O O . LYS A 1 77 ? 21.383 -8.771 -12.899 1.00 90.75 77 LYS A O 1
ATOM 599 N N . MET A 1 78 ? 23.496 -9.426 -13.333 1.00 91.12 78 MET A N 1
ATOM 600 C CA . MET A 1 78 ? 23.741 -10.076 -12.040 1.00 91.12 78 MET A CA 1
ATOM 601 C C . MET A 1 78 ? 23.589 -9.092 -10.882 1.00 91.12 78 MET A C 1
ATOM 603 O O . MET A 1 78 ? 22.784 -9.325 -9.989 1.00 91.12 78 MET A O 1
ATOM 607 N N . ARG A 1 79 ? 24.223 -7.919 -10.966 1.00 92.56 79 ARG A N 1
ATOM 608 C CA . ARG A 1 79 ? 24.075 -6.867 -9.952 1.00 92.56 79 ARG A CA 1
ATOM 609 C C . ARG A 1 79 ? 22.620 -6.427 -9.773 1.00 92.56 79 ARG A C 1
ATOM 611 O O . ARG A 1 79 ? 22.174 -6.157 -8.662 1.00 92.56 79 ARG A O 1
ATOM 618 N N . LYS A 1 80 ? 21.851 -6.326 -10.864 1.00 94.25 80 LYS A N 1
ATOM 619 C CA . LYS A 1 80 ? 20.415 -6.011 -10.774 1.00 94.25 80 LYS A CA 1
ATOM 620 C C . LYS A 1 80 ? 19.625 -7.121 -10.084 1.00 94.25 80 LYS A C 1
ATOM 622 O O . LYS A 1 80 ? 18.700 -6.795 -9.345 1.00 94.25 80 LYS A O 1
ATOM 627 N N . LEU A 1 81 ? 19.968 -8.385 -10.329 1.00 94.62 81 LEU A N 1
ATOM 628 C CA . LEU A 1 81 ? 19.342 -9.528 -9.669 1.00 94.62 81 LEU A CA 1
ATOM 629 C C . LEU A 1 81 ? 19.659 -9.540 -8.172 1.00 94.62 81 LEU A C 1
ATOM 631 O O . LEU A 1 81 ? 18.727 -9.630 -7.387 1.00 94.62 81 LEU A O 1
ATOM 635 N N . GLU A 1 82 ? 20.909 -9.308 -7.772 1.00 95.31 82 GLU A N 1
ATOM 636 C CA . GLU A 1 82 ? 21.306 -9.216 -6.355 1.00 95.31 82 GLU A CA 1
ATOM 637 C C . GLU A 1 82 ? 20.559 -8.093 -5.616 1.00 95.31 82 GLU A C 1
ATOM 639 O O . GLU A 1 82 ? 20.046 -8.272 -4.507 1.00 95.31 82 GLU A O 1
ATOM 644 N N . VAL A 1 83 ? 20.436 -6.919 -6.247 1.00 95.62 83 VAL A N 1
ATOM 645 C CA . VAL A 1 83 ? 19.662 -5.800 -5.685 1.00 95.62 83 VAL A CA 1
ATOM 646 C C . VAL A 1 83 ? 18.178 -6.155 -5.579 1.00 95.62 83 VAL A C 1
ATOM 648 O O . VAL A 1 83 ? 17.518 -5.757 -4.618 1.00 95.62 83 VAL A O 1
ATOM 651 N N . MET A 1 84 ? 17.631 -6.870 -6.563 1.00 95.12 84 MET A N 1
ATOM 652 C CA . MET A 1 84 ? 16.236 -7.305 -6.547 1.00 95.12 84 MET A CA 1
ATOM 653 C C . MET A 1 84 ? 15.990 -8.342 -5.448 1.00 95.12 84 MET A C 1
ATOM 655 O O . MET A 1 84 ? 15.030 -8.196 -4.699 1.00 95.12 84 MET A O 1
ATOM 659 N N . GLU A 1 85 ? 16.875 -9.324 -5.311 1.00 96.94 85 GLU A N 1
ATOM 660 C CA . GLU A 1 85 ? 16.838 -10.348 -4.267 1.00 96.94 85 GLU A CA 1
ATOM 661 C C . GLU A 1 85 ? 16.910 -9.718 -2.874 1.00 96.94 85 GLU A C 1
ATOM 663 O O . GLU A 1 85 ? 16.077 -10.000 -2.016 1.00 96.94 85 GLU A O 1
ATOM 668 N N . THR A 1 86 ? 17.812 -8.754 -2.674 1.00 97.12 86 THR A N 1
ATOM 669 C CA . THR A 1 86 ? 17.915 -8.026 -1.401 1.00 97.12 86 THR A CA 1
ATOM 670 C C . THR A 1 86 ? 16.623 -7.278 -1.069 1.00 97.12 86 THR A C 1
ATOM 672 O O . THR A 1 86 ? 16.149 -7.319 0.065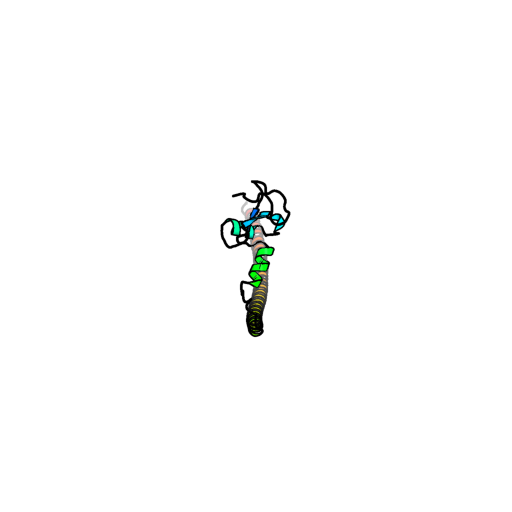 1.00 97.12 86 THR A O 1
ATOM 675 N N . LYS A 1 87 ? 16.015 -6.609 -2.056 1.00 96.94 87 LYS A N 1
ATOM 676 C CA . LYS A 1 87 ? 14.730 -5.917 -1.866 1.00 96.94 87 LYS A CA 1
ATOM 677 C C . LYS A 1 87 ? 13.582 -6.883 -1.594 1.00 96.94 87 LYS A C 1
ATOM 679 O O . LYS A 1 87 ? 12.689 -6.544 -0.823 1.00 96.94 87 LYS A O 1
ATOM 684 N N . TYR A 1 88 ? 13.594 -8.050 -2.229 1.00 98.06 88 TYR A N 1
ATOM 685 C CA . TYR A 1 88 ? 12.594 -9.088 -2.017 1.00 98.06 88 TYR A CA 1
ATOM 686 C C . TYR A 1 88 ? 12.682 -9.650 -0.595 1.00 98.06 88 TYR A C 1
ATOM 688 O O . TYR A 1 88 ? 11.673 -9.686 0.102 1.00 98.06 88 TYR A O 1
ATOM 696 N N . ASN A 1 89 ? 13.889 -9.956 -0.119 1.00 97.50 89 ASN A N 1
ATOM 697 C CA . ASN A 1 89 ? 14.110 -10.419 1.252 1.00 97.50 89 ASN A CA 1
ATOM 698 C C . ASN A 1 89 ? 13.706 -9.353 2.282 1.00 97.50 89 ASN A C 1
ATOM 700 O O . ASN A 1 89 ? 12.974 -9.647 3.218 1.00 97.50 89 ASN A O 1
ATOM 704 N N . GLN A 1 90 ? 14.051 -8.081 2.049 1.00 97.06 90 GLN A N 1
ATOM 705 C CA . GLN A 1 90 ? 13.582 -6.976 2.898 1.00 97.06 90 GLN A CA 1
ATOM 706 C C . GLN A 1 90 ? 12.053 -6.841 2.927 1.00 97.06 90 GLN A C 1
ATOM 708 O O . GLN A 1 90 ? 11.487 -6.381 3.920 1.00 97.06 90 GLN A O 1
ATOM 713 N N . LEU A 1 91 ? 11.376 -7.161 1.821 1.00 97.50 91 LEU A N 1
ATOM 714 C CA . LEU A 1 91 ? 9.919 -7.126 1.754 1.00 97.50 91 LEU A CA 1
ATOM 715 C C . LEU A 1 91 ? 9.303 -8.302 2.518 1.00 97.50 91 LEU A C 1
ATOM 717 O O . LEU A 1 91 ? 8.318 -8.090 3.224 1.00 97.50 91 LEU A O 1
ATOM 721 N N . LEU A 1 92 ? 9.896 -9.494 2.418 1.00 97.75 92 LEU A N 1
ATOM 722 C CA . LEU A 1 92 ? 9.502 -10.664 3.203 1.00 97.75 92 LEU A CA 1
ATOM 723 C C . LEU A 1 92 ? 9.632 -10.396 4.705 1.00 97.75 92 LEU A C 1
ATOM 725 O O . LEU A 1 92 ? 8.651 -10.554 5.424 1.00 97.75 92 LEU A O 1
ATOM 729 N N . ASP A 1 93 ? 10.766 -9.858 5.158 1.00 98.00 93 ASP A N 1
ATOM 730 C CA . ASP A 1 93 ? 10.978 -9.524 6.574 1.00 98.00 93 ASP A CA 1
ATOM 731 C C . ASP A 1 93 ? 9.915 -8.543 7.100 1.00 98.00 93 ASP A C 1
ATOM 733 O O . ASP A 1 93 ? 9.397 -8.670 8.213 1.00 98.00 93 ASP A O 1
ATOM 737 N N . LYS A 1 94 ? 9.554 -7.543 6.285 1.00 97.81 94 LYS A N 1
ATOM 738 C CA . LYS A 1 94 ? 8.485 -6.593 6.624 1.00 97.81 94 LYS A CA 1
ATOM 739 C C . LYS A 1 94 ? 7.119 -7.265 6.671 1.00 97.81 94 LYS A C 1
ATOM 741 O O . LYS A 1 94 ? 6.315 -6.918 7.533 1.00 97.81 94 LYS A O 1
ATOM 746 N N . PHE A 1 95 ? 6.849 -8.188 5.754 1.00 97.94 95 PHE A N 1
ATOM 747 C CA . PHE A 1 95 ? 5.594 -8.928 5.723 1.00 97.94 95 PHE A CA 1
ATOM 748 C C . PHE A 1 95 ? 5.438 -9.798 6.973 1.00 97.94 95 PHE A C 1
ATOM 750 O O . PHE A 1 95 ? 4.401 -9.728 7.631 1.00 97.94 95 PHE A O 1
ATOM 757 N N . ASP A 1 96 ? 6.488 -10.522 7.362 1.00 98.00 96 ASP A N 1
ATOM 758 C CA . ASP A 1 96 ? 6.499 -11.342 8.576 1.00 98.00 96 ASP A CA 1
ATOM 759 C C . ASP A 1 96 ? 6.314 -10.493 9.836 1.00 98.00 96 ASP A C 1
ATOM 761 O O . ASP A 1 96 ? 5.556 -10.856 10.742 1.00 98.00 96 ASP A O 1
ATOM 765 N N . LYS A 1 97 ? 6.942 -9.313 9.884 1.00 97.88 97 LYS A N 1
ATOM 766 C CA . LYS A 1 97 ? 6.749 -8.367 10.986 1.00 97.88 97 LYS A CA 1
ATOM 767 C C . LYS A 1 97 ? 5.290 -7.916 11.099 1.00 97.88 97 LYS A C 1
ATOM 769 O O . LYS A 1 97 ? 4.714 -8.004 12.180 1.00 97.88 97 LYS A O 1
ATOM 774 N N . VAL A 1 98 ? 4.673 -7.510 9.989 1.00 97.69 98 VAL A N 1
ATOM 775 C CA . VAL A 1 98 ? 3.260 -7.092 9.958 1.00 97.69 98 VAL A CA 1
ATOM 776 C C . VAL A 1 98 ? 2.323 -8.255 10.300 1.00 97.69 98 VAL A C 1
ATOM 778 O O . VAL A 1 98 ? 1.327 -8.067 10.998 1.00 97.69 98 VAL A O 1
ATOM 781 N N . ALA A 1 99 ? 2.623 -9.472 9.842 1.00 98.19 99 ALA A N 1
ATOM 782 C CA . ALA A 1 99 ? 1.844 -10.660 10.177 1.00 98.19 99 ALA A CA 1
ATOM 783 C C . ALA A 1 99 ? 1.870 -10.947 11.689 1.00 98.19 99 ALA A C 1
ATOM 785 O O . ALA A 1 99 ? 0.826 -11.232 12.282 1.00 98.19 99 ALA A O 1
ATOM 786 N N . ASN A 1 100 ? 3.039 -10.810 12.320 1.00 97.94 100 ASN A N 1
ATOM 787 C CA . ASN A 1 100 ? 3.196 -10.966 13.764 1.00 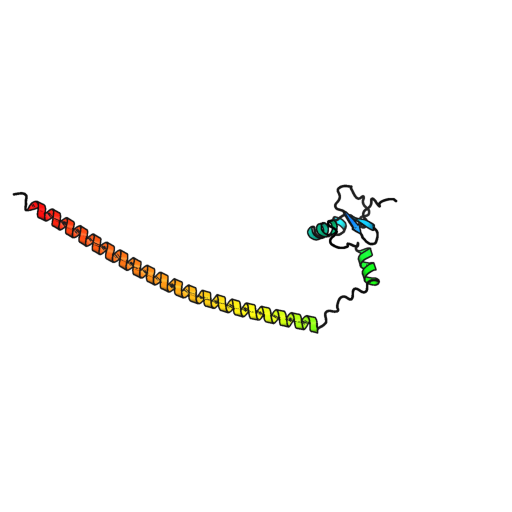97.94 100 ASN A CA 1
ATOM 788 C C . ASN A 1 100 ? 2.489 -9.855 14.550 1.00 97.94 100 ASN A C 1
ATOM 790 O O . ASN A 1 100 ? 1.748 -10.162 15.482 1.00 97.94 100 ASN A O 1
ATOM 794 N N . GLU A 1 101 ? 2.645 -8.590 14.153 1.00 98.00 101 GLU A N 1
ATOM 795 C CA . GLU A 1 101 ? 1.937 -7.458 14.770 1.00 98.00 101 GLU A CA 1
ATOM 796 C C . GLU A 1 101 ? 0.414 -7.655 14.705 1.00 98.00 101 GLU A C 1
ATOM 798 O O . GLU A 1 101 ? -0.276 -7.538 15.715 1.00 98.00 101 GLU A O 1
ATOM 803 N N . ASN A 1 102 ? -0.116 -8.074 13.553 1.00 96.94 102 ASN A N 1
ATOM 804 C CA . ASN A 1 102 ? -1.540 -8.379 13.401 1.00 96.94 102 ASN A CA 1
ATOM 805 C C . ASN A 1 102 ? -2.009 -9.537 14.288 1.00 96.94 102 ASN A C 1
ATOM 807 O O . ASN A 1 102 ? -3.155 -9.543 14.741 1.00 96.94 102 ASN A O 1
ATOM 811 N N . LYS A 1 103 ? -1.158 -10.540 14.525 1.00 98.12 103 LYS A N 1
ATOM 812 C CA . LYS A 1 103 ? -1.475 -11.647 15.433 1.00 98.12 103 LYS A CA 1
ATOM 813 C C . LYS A 1 103 ? -1.569 -11.162 16.881 1.00 98.12 103 LYS A C 1
ATOM 815 O O . LYS A 1 103 ? -2.509 -11.546 17.570 1.00 98.12 103 LYS A O 1
ATOM 820 N N . VAL A 1 104 ? -0.635 -10.311 17.311 1.00 98.00 104 VAL A N 1
ATOM 821 C CA . VAL A 1 104 ? -0.638 -9.708 18.654 1.00 98.00 104 VAL A CA 1
ATOM 822 C C . VAL A 1 104 ? -1.876 -8.833 18.844 1.00 98.00 104 VAL A C 1
ATOM 824 O O . VAL A 1 104 ? -2.649 -9.084 19.763 1.00 98.00 104 VAL A O 1
ATOM 827 N N . LEU A 1 105 ? -2.145 -7.911 17.914 1.00 97.88 105 LEU A N 1
ATOM 828 C CA . LEU A 1 105 ? -3.316 -7.026 17.973 1.00 97.88 105 LEU A CA 1
ATOM 829 C C . LEU A 1 105 ? -4.640 -7.799 18.033 1.00 97.88 105 LEU A C 1
ATOM 831 O O . LEU A 1 105 ? -5.562 -7.410 18.745 1.00 97.88 105 LEU A O 1
ATOM 835 N N . LYS A 1 106 ? -4.752 -8.917 17.304 1.00 98.06 106 LYS A N 1
ATOM 836 C CA . LYS A 1 106 ? -5.937 -9.786 17.381 1.00 98.06 106 LYS A CA 1
ATOM 837 C C . LYS A 1 106 ? -6.111 -10.425 18.757 1.00 98.06 106 LYS A C 1
ATOM 839 O O . LYS A 1 106 ? -7.250 -10.571 19.190 1.00 98.06 106 LYS A O 1
ATOM 844 N N . SER A 1 107 ? -5.017 -10.808 19.415 1.00 97.56 107 SER A N 1
ATOM 845 C CA . SER A 1 107 ? -5.061 -11.331 20.784 1.00 97.56 107 SER A CA 1
ATOM 846 C C . SER A 1 107 ? -5.521 -10.250 21.759 1.00 97.56 107 SER A C 1
ATOM 848 O O . SER A 1 107 ? -6.475 -10.467 22.493 1.00 97.56 107 SER A O 1
ATOM 850 N N . GLU A 1 108 ? -4.919 -9.061 21.690 1.00 98.00 108 GLU A N 1
ATOM 851 C CA . GLU A 1 108 ? -5.263 -7.929 22.561 1.00 98.00 108 GLU A CA 1
ATOM 852 C C . GLU A 1 108 ? -6.729 -7.498 22.400 1.00 98.00 108 GLU A C 1
ATOM 854 O O . GLU A 1 108 ? -7.417 -7.231 23.383 1.00 98.00 108 GLU A O 1
ATOM 859 N N . LEU A 1 109 ? -7.248 -7.483 21.167 1.00 96.62 109 LEU A N 1
ATOM 860 C CA . LEU A 1 109 ? -8.670 -7.239 20.910 1.00 96.62 109 LEU A CA 1
ATOM 861 C C . LEU A 1 109 ? -9.571 -8.312 21.536 1.00 96.62 109 LEU A C 1
ATOM 863 O O . LEU A 1 109 ? -10.671 -7.992 21.987 1.00 96.62 109 LEU A O 1
ATOM 867 N N . GLY A 1 110 ? -9.127 -9.570 21.560 1.00 97.75 110 GLY A N 1
ATOM 868 C CA . GLY A 1 110 ? -9.816 -10.655 22.258 1.00 97.75 110 GLY A CA 1
ATOM 869 C C . GLY A 1 110 ? -9.910 -10.388 23.759 1.00 97.75 110 GLY A C 1
ATOM 870 O O . GLY A 1 110 ? -11.012 -10.382 24.307 1.00 97.75 110 GLY A O 1
ATOM 871 N N . ASP A 1 111 ? -8.778 -10.067 24.384 1.00 97.75 111 ASP A N 1
ATOM 872 C CA . ASP A 1 111 ? -8.690 -9.804 25.824 1.00 97.75 111 ASP A CA 1
ATOM 873 C C . ASP A 1 111 ? -9.536 -8.589 26.237 1.00 97.75 111 ASP A C 1
ATOM 875 O O . ASP A 1 111 ? -10.248 -8.622 27.242 1.00 97.75 111 ASP A O 1
ATOM 879 N N . ILE A 1 112 ? -9.507 -7.510 25.445 1.00 97.56 112 ILE A N 1
ATOM 880 C CA . ILE A 1 112 ? -10.328 -6.315 25.690 1.00 97.56 112 ILE A CA 1
ATOM 881 C C . ILE A 1 112 ? -11.817 -6.655 25.587 1.00 97.56 112 ILE A C 1
ATOM 883 O O . ILE A 1 112 ? -12.600 -6.232 26.438 1.00 97.56 112 ILE A O 1
ATOM 887 N N . ASN A 1 113 ? -12.226 -7.429 24.579 1.00 97.31 113 ASN A N 1
ATOM 888 C CA . ASN A 1 113 ? -13.624 -7.833 24.430 1.00 97.31 113 ASN A CA 1
ATOM 889 C C . ASN A 1 113 ? -14.104 -8.679 25.616 1.00 97.31 113 ASN A C 1
ATOM 891 O O . ASN A 1 113 ? -15.224 -8.482 26.092 1.00 97.31 113 ASN A O 1
ATOM 895 N N . GLU A 1 114 ? -13.262 -9.578 26.128 1.00 97.75 114 GLU A N 1
ATOM 896 C CA . GLU A 1 114 ? -13.579 -10.371 27.317 1.00 97.75 114 GLU A CA 1
ATOM 897 C C . GLU A 1 114 ? -13.716 -9.487 28.567 1.00 97.75 114 GLU A C 1
ATOM 899 O O . GLU A 1 114 ? -14.689 -9.611 29.317 1.00 97.75 114 GLU A O 1
ATOM 904 N N . GLN A 1 115 ? -12.809 -8.524 28.755 1.00 97.88 115 GLN A N 1
ATOM 905 C CA . GLN A 1 115 ? -12.896 -7.556 29.852 1.00 97.88 115 GLN A CA 1
ATOM 906 C C . GLN A 1 115 ? -14.165 -6.701 29.772 1.00 97.88 115 GLN A C 1
ATOM 908 O O . GLN A 1 115 ? -14.836 -6.499 30.787 1.00 97.88 115 GLN A O 1
ATOM 913 N N . VAL A 1 116 ? -14.529 -6.226 28.577 1.00 97.31 116 VAL A N 1
ATOM 914 C CA . VAL A 1 116 ? -15.762 -5.460 28.351 1.00 97.31 116 VAL A CA 1
ATOM 915 C C . VAL A 1 116 ? -16.989 -6.309 28.676 1.00 97.31 116 VAL A C 1
ATOM 917 O O . VAL A 1 116 ? -17.878 -5.837 29.383 1.00 97.31 116 VAL A O 1
ATOM 920 N N . ALA A 1 117 ? -17.031 -7.569 28.235 1.00 97.31 117 ALA A N 1
ATOM 921 C CA . ALA A 1 117 ? -18.129 -8.478 28.552 1.00 97.31 117 ALA A CA 1
ATOM 922 C C . ALA A 1 117 ? -18.255 -8.715 30.068 1.00 97.31 117 ALA A C 1
ATOM 924 O O . ALA A 1 117 ? -19.352 -8.635 30.624 1.00 97.31 117 ALA A O 1
ATOM 925 N N . ALA A 1 118 ? -17.133 -8.938 30.758 1.00 96.94 118 ALA A N 1
ATOM 926 C CA . ALA A 1 118 ? -17.109 -9.127 32.205 1.00 96.94 118 ALA A CA 1
ATOM 927 C C . ALA A 1 118 ? -17.581 -7.876 32.966 1.00 96.94 118 ALA A C 1
ATOM 929 O O . ALA A 1 118 ? -18.359 -7.988 33.917 1.00 96.94 118 ALA A O 1
ATOM 930 N N . LEU A 1 119 ? -17.141 -6.685 32.550 1.00 96.56 119 LEU A N 1
ATOM 931 C CA . LEU A 1 119 ? -17.580 -5.418 33.139 1.00 96.56 119 LEU A CA 1
ATOM 932 C C . LEU A 1 119 ? -19.066 -5.163 32.896 1.00 96.56 119 LEU A C 1
ATOM 934 O O . LEU A 1 119 ? -19.763 -4.761 33.823 1.00 96.56 119 LEU A O 1
ATOM 938 N N . ASN A 1 120 ? -19.561 -5.444 31.691 1.00 96.56 120 ASN A N 1
ATOM 939 C CA . ASN A 1 120 ? -20.968 -5.264 31.357 1.00 96.56 120 ASN A CA 1
ATOM 940 C C . ASN A 1 120 ? -21.868 -6.184 32.200 1.00 96.56 120 ASN A C 1
ATOM 942 O O . ASN A 1 120 ? -22.874 -5.742 32.748 1.00 96.56 120 ASN A O 1
ATOM 946 N N . ASN A 1 121 ? -21.459 -7.441 32.402 1.00 95.56 121 ASN A N 1
ATOM 947 C CA . ASN A 1 121 ? -22.169 -8.370 33.284 1.00 95.56 121 ASN A CA 1
ATOM 948 C C . ASN A 1 121 ? -22.176 -7.890 34.744 1.00 95.56 121 ASN A C 1
ATOM 950 O O . ASN A 1 121 ? -23.221 -7.900 35.389 1.00 95.56 121 ASN A O 1
ATOM 954 N N . LYS A 1 122 ? -21.034 -7.417 35.264 1.00 96.56 122 LYS A N 1
ATOM 955 C CA . LYS A 1 122 ? -20.964 -6.835 36.617 1.00 96.56 122 LYS A CA 1
ATOM 956 C C . LYS A 1 122 ? -21.859 -5.606 36.757 1.00 96.56 122 LYS A C 1
ATOM 958 O O . LYS A 1 122 ? -22.541 -5.462 37.766 1.00 96.56 122 LYS A O 1
ATOM 963 N N . PHE A 1 123 ? -21.862 -4.733 35.752 1.00 95.31 123 PHE A N 1
ATOM 964 C CA . PHE A 1 123 ? -22.693 -3.536 35.744 1.00 95.31 123 PHE A CA 1
ATOM 965 C C . PHE A 1 123 ? -24.186 -3.886 35.778 1.00 95.31 123 PHE A C 1
ATOM 967 O O . PHE A 1 123 ? -24.919 -3.327 36.595 1.00 95.31 123 PHE A O 1
ATOM 974 N N . ASN A 1 124 ? -24.625 -4.848 34.962 1.00 94.62 124 ASN A N 1
ATOM 975 C CA . ASN A 1 124 ? -26.019 -5.296 34.939 1.00 94.62 124 ASN A CA 1
ATOM 976 C C . ASN A 1 124 ? -26.442 -5.921 36.274 1.00 94.62 124 ASN A C 1
ATOM 978 O O . ASN A 1 124 ? -27.466 -5.524 36.823 1.00 94.62 124 ASN A O 1
ATOM 982 N N . ASN A 1 125 ? -25.616 -6.802 36.848 1.00 93.69 125 ASN A N 1
ATOM 983 C CA . ASN A 1 125 ? -25.902 -7.421 38.146 1.00 93.69 125 ASN A CA 1
ATOM 984 C C . ASN A 1 125 ? -26.043 -6.372 39.260 1.00 93.69 125 ASN A C 1
ATOM 986 O O . ASN A 1 125 ? -27.017 -6.386 40.008 1.00 93.69 125 ASN A O 1
ATOM 990 N N . ASN A 1 126 ? -25.110 -5.417 39.334 1.00 94.62 126 ASN A N 1
ATOM 991 C CA . ASN A 1 126 ? -25.180 -4.338 40.321 1.00 94.62 126 ASN A CA 1
ATOM 992 C C . ASN A 1 126 ? -26.420 -3.453 40.109 1.00 94.62 126 ASN A C 1
ATOM 994 O O . ASN A 1 126 ? -27.031 -2.988 41.067 1.00 94.62 126 ASN A O 1
ATOM 998 N N . THR A 1 127 ? -26.797 -3.209 38.853 1.00 95.94 127 THR A N 1
ATOM 999 C CA . THR A 1 127 ? -27.983 -2.413 38.511 1.00 95.94 127 THR A CA 1
ATOM 1000 C C . THR A 1 127 ? -29.269 -3.102 38.974 1.00 95.94 127 THR A C 1
ATOM 1002 O O . THR A 1 127 ?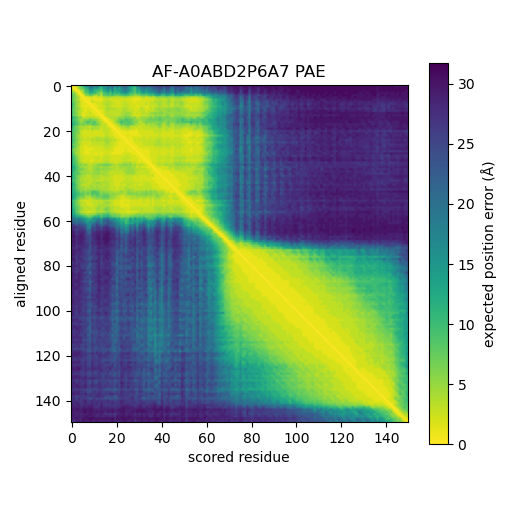 -30.150 -2.445 39.531 1.00 95.94 127 THR A O 1
ATOM 1005 N N . GLU A 1 128 ? -29.372 -4.420 38.795 1.00 94.75 128 GLU A N 1
ATOM 1006 C CA . GLU A 1 128 ? -30.497 -5.217 39.294 1.00 94.75 128 GLU A CA 1
ATOM 1007 C C . GLU A 1 128 ? -30.566 -5.222 40.825 1.00 94.75 128 GLU A C 1
ATOM 1009 O O . GLU A 1 128 ? -31.646 -5.029 41.387 1.00 94.75 128 GLU A O 1
ATOM 1014 N N . GLU A 1 129 ? -29.425 -5.372 41.503 1.00 95.62 129 GLU A N 1
ATOM 1015 C CA . GLU A 1 129 ? -29.341 -5.351 42.967 1.00 95.62 129 GLU A CA 1
ATOM 1016 C C . GLU A 1 129 ? -29.794 -4.000 43.544 1.00 95.62 129 GLU A C 1
ATOM 1018 O O . GLU A 1 129 ? -30.651 -3.955 44.429 1.00 95.62 129 GLU A O 1
ATOM 1023 N N . ILE A 1 130 ? -29.305 -2.888 42.981 1.00 95.12 130 ILE A N 1
ATOM 1024 C CA . ILE A 1 130 ? -29.703 -1.534 43.394 1.00 95.12 130 ILE A CA 1
ATOM 1025 C C . ILE A 1 130 ? -31.202 -1.315 43.159 1.00 95.12 130 ILE A C 1
ATOM 1027 O O . ILE A 1 130 ? -31.895 -0.772 44.023 1.00 95.12 130 ILE A O 1
ATOM 1031 N N . MET A 1 131 ? -31.736 -1.745 42.011 1.00 95.12 131 MET A N 1
ATOM 1032 C CA . MET A 1 131 ? -33.170 -1.625 41.734 1.00 95.12 131 MET A CA 1
ATOM 1033 C C . MET A 1 131 ? -34.021 -2.451 42.707 1.00 95.12 131 MET A C 1
ATOM 1035 O O . MET A 1 131 ? -35.070 -1.976 43.155 1.00 95.12 131 MET A O 1
ATOM 1039 N N . ALA A 1 132 ? -33.579 -3.658 43.066 1.00 95.31 132 ALA A N 1
ATOM 1040 C CA . ALA A 1 132 ? -34.251 -4.486 44.062 1.00 95.31 132 ALA A CA 1
ATOM 1041 C C . ALA A 1 132 ? -34.254 -3.813 45.445 1.00 95.31 132 ALA A C 1
ATOM 1043 O O . ALA A 1 132 ? -35.297 -3.765 46.101 1.00 95.31 132 ALA A O 1
ATOM 1044 N N . GLU A 1 133 ? -33.127 -3.227 45.856 1.00 96.00 133 GLU A N 1
ATOM 1045 C CA . GLU A 1 133 ? -33.007 -2.512 47.128 1.00 96.00 133 GLU A CA 1
ATOM 1046 C C . GLU A 1 133 ? -33.914 -1.270 47.187 1.00 96.00 133 GLU A C 1
ATOM 1048 O O . GLU A 1 133 ? -34.593 -1.040 48.193 1.00 96.00 133 GLU A O 1
ATOM 1053 N N . ILE A 1 134 ? -33.974 -0.477 46.109 1.00 95.12 134 ILE A N 1
ATOM 1054 C CA . ILE A 1 134 ? -34.862 0.695 46.013 1.00 95.12 134 ILE A CA 1
ATOM 1055 C C . ILE A 1 134 ? -36.324 0.263 46.156 1.00 95.12 134 ILE A C 1
ATOM 1057 O O . ILE A 1 134 ? -37.070 0.846 46.945 1.00 95.12 134 ILE A O 1
ATOM 1061 N N . LYS A 1 135 ? -36.729 -0.794 45.445 1.00 95.62 135 LYS A N 1
ATOM 1062 C CA . LYS A 1 135 ? -38.101 -1.311 45.488 1.00 95.62 135 LYS A CA 1
ATOM 1063 C C . LYS A 1 135 ? -38.491 -1.809 46.883 1.00 95.62 135 LYS A C 1
ATOM 1065 O O . LYS A 1 135 ? -39.610 -1.562 47.334 1.00 95.62 135 LYS A O 1
ATOM 1070 N N . ASP A 1 136 ? -37.576 -2.477 47.579 1.00 95.38 136 ASP A N 1
ATOM 1071 C CA . ASP A 1 136 ? -37.786 -2.920 48.959 1.00 95.38 136 ASP A CA 1
ATOM 1072 C C . ASP A 1 136 ? -37.908 -1.735 49.936 1.00 95.38 136 ASP A C 1
ATOM 1074 O O . ASP A 1 136 ? -38.820 -1.696 50.769 1.00 95.38 136 ASP A O 1
ATOM 1078 N N . LYS A 1 137 ? -37.048 -0.716 49.800 1.00 94.06 137 LYS A N 1
ATOM 1079 C CA . LYS A 1 137 ? -37.134 0.527 50.585 1.00 94.06 137 LYS A CA 1
ATOM 1080 C C . LYS A 1 137 ? -38.474 1.239 50.384 1.00 94.06 137 LYS A C 1
ATOM 1082 O O . LYS A 1 137 ? -39.094 1.654 51.364 1.00 94.06 137 LYS A O 1
ATOM 1087 N N . GLU A 1 138 ? -38.955 1.338 49.146 1.00 93.12 138 GLU A N 1
ATOM 1088 C CA . GLU A 1 138 ? -40.272 1.913 48.846 1.00 93.12 138 GLU A CA 1
ATOM 1089 C C . GLU A 1 138 ? -41.419 1.110 49.466 1.00 93.12 138 GLU A C 1
ATOM 1091 O O . GLU A 1 138 ? -42.372 1.693 49.991 1.00 93.12 138 GLU A O 1
ATOM 1096 N N . HIS A 1 139 ? -41.343 -0.223 49.425 1.00 90.56 139 HIS A N 1
ATOM 1097 C CA . HIS A 1 139 ? -42.354 -1.083 50.034 1.00 90.56 139 HIS A CA 1
ATOM 1098 C C . HIS A 1 139 ? -42.418 -0.881 51.555 1.00 90.56 139 HIS A C 1
ATOM 1100 O O . HIS A 1 139 ? -43.499 -0.661 52.108 1.00 90.56 139 HIS A O 1
ATOM 1106 N N . ARG A 1 140 ? -41.257 -0.864 52.225 1.00 90.44 140 ARG A N 1
ATOM 1107 C CA . ARG A 1 140 ? -41.159 -0.584 53.666 1.00 90.44 140 ARG A CA 1
ATOM 1108 C C . ARG A 1 140 ? -41.708 0.799 54.025 1.00 90.44 140 ARG A C 1
ATOM 1110 O O . ARG A 1 140 ? -42.447 0.915 55.000 1.00 90.44 140 ARG A O 1
ATOM 1117 N N . ALA A 1 141 ? -41.417 1.826 53.224 1.00 90.81 141 ALA A N 1
ATOM 1118 C CA . ALA A 1 141 ? -41.913 3.183 53.456 1.00 90.81 141 ALA A CA 1
ATOM 1119 C C . ALA A 1 141 ? -43.450 3.276 53.406 1.00 90.81 141 ALA A C 1
ATOM 1121 O O . ALA A 1 141 ? -44.049 3.937 54.253 1.00 90.81 141 ALA A O 1
ATOM 1122 N N . ARG A 1 142 ? -44.108 2.576 52.468 1.00 84.06 142 ARG A N 1
ATOM 1123 C CA . ARG A 1 142 ? -45.582 2.556 52.375 1.00 84.06 142 ARG A CA 1
ATOM 1124 C C . ARG A 1 142 ? -46.238 1.896 53.588 1.00 84.06 142 ARG A C 1
ATOM 1126 O O . ARG A 1 142 ? -47.254 2.391 54.066 1.00 84.06 142 ARG A O 1
ATOM 1133 N N . ASN A 1 143 ? -45.648 0.821 54.110 1.00 77.25 143 ASN A N 1
ATOM 1134 C CA . ASN A 1 143 ? -46.201 0.100 55.261 1.00 77.25 143 ASN A CA 1
ATOM 1135 C C . ASN A 1 143 ? -46.110 0.912 56.567 1.00 77.25 143 ASN A C 1
ATOM 1137 O O . ASN A 1 143 ? -46.992 0.799 57.412 1.00 77.25 143 ASN A O 1
ATOM 1141 N N . ILE A 1 144 ? -45.091 1.766 56.728 1.00 76.25 144 ILE A N 1
ATOM 1142 C CA . ILE A 1 144 ? -44.927 2.612 57.926 1.00 76.25 144 ILE A CA 1
ATOM 1143 C C . ILE A 1 144 ? -46.017 3.694 58.016 1.00 76.25 144 ILE A C 1
ATOM 1145 O O . ILE A 1 144 ? -46.492 3.995 59.109 1.00 76.25 144 ILE A O 1
ATOM 1149 N N . ILE A 1 145 ? -46.463 4.252 56.885 1.00 62.22 145 ILE A N 1
ATOM 1150 C CA . ILE A 1 145 ? -47.467 5.333 56.859 1.00 62.22 145 ILE A CA 1
ATOM 1151 C C . ILE A 1 145 ? -48.831 4.860 57.391 1.00 62.22 145 ILE A C 1
ATOM 1153 O O . ILE A 1 145 ? -49.572 5.649 57.971 1.00 62.22 145 ILE A O 1
ATOM 1157 N N . ILE A 1 146 ? -49.143 3.566 57.275 1.00 59.62 146 ILE A N 1
ATOM 1158 C CA . ILE A 1 146 ? -50.412 2.996 57.752 1.00 59.62 146 ILE A CA 1
ATOM 1159 C C . ILE A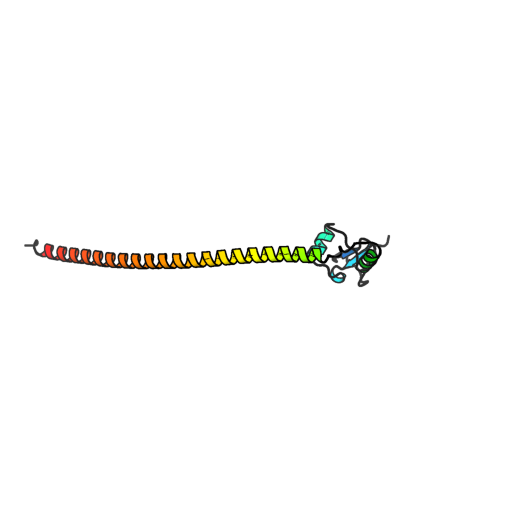 1 146 ? -50.482 2.962 59.292 1.00 59.62 146 ILE A C 1
ATOM 1161 O O . ILE A 1 146 ? -51.569 3.067 59.852 1.00 59.62 146 ILE A O 1
ATOM 1165 N N . TYR A 1 147 ? -49.346 2.883 59.994 1.00 53.94 147 TYR A N 1
ATOM 1166 C CA . TYR A 1 147 ? -49.317 2.785 61.461 1.00 53.94 147 TYR A CA 1
ATOM 1167 C C . TYR A 1 147 ? -49.331 4.135 62.200 1.00 53.94 147 TYR A C 1
ATOM 1169 O O . TYR A 1 147 ? -49.561 4.144 63.405 1.00 53.94 147 TYR A O 1
ATOM 1177 N N . ASN A 1 148 ? -49.138 5.262 61.505 1.00 55.09 148 ASN A N 1
ATOM 1178 C CA . ASN A 1 148 ? -49.096 6.609 62.101 1.00 55.09 148 ASN A CA 1
ATOM 1179 C C . ASN A 1 148 ? -50.375 7.444 61.862 1.00 55.09 148 ASN A C 1
ATOM 1181 O O . ASN A 1 148 ? -50.358 8.656 62.068 1.00 55.09 148 ASN A O 1
ATOM 1185 N N . LEU A 1 149 ? -51.470 6.824 61.405 1.00 54.28 149 LEU A N 1
ATOM 1186 C CA . LEU A 1 149 ? -52.745 7.496 61.100 1.00 54.28 149 LEU A CA 1
ATOM 1187 C C . LEU A 1 149 ? -53.870 7.251 62.131 1.00 54.28 149 LEU A C 1
ATOM 1189 O O . LEU A 1 149 ? -55.020 7.559 61.828 1.00 54.28 149 LEU A O 1
ATOM 1193 N N . ASN A 1 150 ? -53.558 6.751 63.334 1.00 43.75 150 ASN A N 1
ATOM 1194 C CA . ASN A 1 150 ? -54.508 6.660 64.455 1.00 43.75 150 ASN A CA 1
ATOM 1195 C C . ASN A 1 150 ? -54.102 7.569 65.614 1.00 43.75 150 ASN A C 1
ATOM 1197 O O . ASN A 1 150 ? -52.920 7.496 66.016 1.00 43.75 150 ASN A O 1
#